Protein AF-A0A3D1YRR2-F1 (afdb_monomer)

Structure (mmCIF, N/CA/C/O backbone):
data_AF-A0A3D1YRR2-F1
#
_entry.id   AF-A0A3D1YRR2-F1
#
loop_
_atom_site.group_PDB
_atom_site.id
_atom_site.type_symbol
_atom_site.label_atom_id
_atom_site.label_alt_id
_atom_site.label_comp_id
_atom_site.label_asym_id
_atom_site.label_entity_id
_atom_site.label_seq_id
_atom_site.pdbx_PDB_ins_code
_atom_site.Cartn_x
_atom_site.Cartn_y
_atom_site.Cartn_z
_atom_site.occupancy
_atom_site.B_iso_or_equiv
_atom_site.auth_seq_id
_atom_site.auth_comp_id
_atom_site.auth_asym_id
_atom_site.auth_atom_id
_atom_site.pdbx_PDB_model_num
ATOM 1 N N . ILE A 1 1 ? -7.996 1.247 -4.995 1.00 93.06 1 ILE A N 1
ATOM 2 C CA . ILE A 1 1 ? -7.610 2.529 -4.308 1.00 93.06 1 ILE A CA 1
ATOM 3 C C . ILE A 1 1 ? -8.706 3.572 -4.536 1.00 93.06 1 ILE A C 1
ATOM 5 O O . ILE A 1 1 ? -9.376 3.480 -5.554 1.00 93.06 1 ILE A O 1
ATOM 9 N N . SER A 1 2 ? -8.944 4.530 -3.625 1.00 94.19 2 SER A N 1
ATOM 10 C CA . SER A 1 2 ? -9.962 5.576 -3.851 1.00 94.19 2 SER A CA 1
ATOM 11 C C . SER A 1 2 ? -9.684 6.357 -5.139 1.00 94.19 2 SER A C 1
ATOM 13 O O . SER A 1 2 ? -8.545 6.714 -5.414 1.00 94.19 2 SER A O 1
ATOM 15 N N . SER A 1 3 ? -10.721 6.653 -5.922 1.00 91.94 3 SER A N 1
ATOM 16 C CA . SER A 1 3 ? -10.588 7.454 -7.143 1.00 91.94 3 SER A CA 1
ATOM 17 C C . SER A 1 3 ? -10.484 8.959 -6.880 1.00 91.94 3 SER A C 1
ATOM 19 O O . SER A 1 3 ? -10.242 9.718 -7.823 1.00 91.94 3 SER A O 1
ATOM 21 N N . GLU A 1 4 ? -10.690 9.405 -5.640 1.00 92.56 4 GLU A N 1
ATOM 22 C CA . GLU A 1 4 ? -10.597 10.818 -5.267 1.00 92.56 4 GLU A CA 1
ATOM 23 C C . GLU A 1 4 ? -9.155 11.350 -5.404 1.00 92.56 4 GLU A C 1
ATOM 25 O O . GLU A 1 4 ? -8.199 10.604 -5.193 1.00 92.56 4 GLU A O 1
ATOM 30 N N . PRO A 1 5 ? -8.952 12.634 -5.750 1.00 93.56 5 PRO A N 1
ATOM 31 C CA . PRO A 1 5 ? -7.624 13.246 -5.743 1.00 93.56 5 PRO A CA 1
ATOM 32 C C . PRO A 1 5 ? -6.957 13.166 -4.364 1.00 93.56 5 PRO A C 1
ATOM 34 O O . PRO A 1 5 ? -7.631 13.271 -3.338 1.00 93.56 5 PRO A O 1
ATOM 37 N N . TYR A 1 6 ? -5.629 13.069 -4.338 1.00 95.38 6 TYR A N 1
ATOM 38 C CA . TYR A 1 6 ? -4.815 12.893 -3.129 1.00 95.38 6 TYR A CA 1
ATOM 39 C C . TYR A 1 6 ? -5.097 11.577 -2.392 1.00 95.38 6 TYR A C 1
ATOM 41 O O . TYR A 1 6 ? -4.829 11.459 -1.196 1.00 95.38 6 TYR A O 1
ATOM 49 N N . SER A 1 7 ? -5.615 10.571 -3.106 1.00 95.88 7 SER A N 1
ATOM 50 C CA . SER A 1 7 ? -5.907 9.241 -2.556 1.00 95.88 7 SER A CA 1
ATOM 51 C C . SER A 1 7 ? -4.655 8.468 -2.166 1.00 95.88 7 SER A C 1
ATOM 53 O O . SER A 1 7 ? -4.732 7.548 -1.354 1.00 95.88 7 SER A O 1
ATOM 55 N N . TRP A 1 8 ? -3.499 8.821 -2.719 1.00 97.12 8 TRP A N 1
ATOM 56 C CA . TRP A 1 8 ? -2.230 8.253 -2.306 1.00 97.12 8 TRP A CA 1
ATOM 57 C C . TRP A 1 8 ? -1.074 9.227 -2.500 1.00 97.12 8 TRP A C 1
ATOM 59 O O . TRP A 1 8 ? -1.120 10.139 -3.333 1.00 97.12 8 TRP A O 1
ATOM 69 N N . GLY A 1 9 ? -0.014 9.033 -1.720 1.00 97.56 9 GLY A N 1
ATOM 70 C CA . GLY A 1 9 ? 1.182 9.856 -1.810 1.00 97.56 9 GLY A CA 1
ATOM 71 C C . GLY A 1 9 ? 2.166 9.655 -0.669 1.00 97.56 9 GLY A C 1
ATOM 72 O O . GLY A 1 9 ? 2.043 8.730 0.132 1.00 97.56 9 GLY A O 1
ATOM 73 N N . VAL A 1 10 ? 3.149 10.549 -0.610 1.00 98.44 10 VAL A N 1
ATOM 74 C CA . VAL A 1 10 ? 4.273 10.513 0.324 1.00 98.44 10 VAL A CA 1
ATOM 75 C C . VAL A 1 10 ? 4.367 11.828 1.089 1.00 98.44 10 VAL A C 1
ATOM 77 O O . VAL A 1 10 ? 4.224 12.907 0.506 1.00 98.44 10 VAL A O 1
ATOM 80 N N . GLY A 1 11 ? 4.663 11.752 2.383 1.00 98.44 11 GLY A N 1
ATOM 81 C CA . GLY A 1 11 ? 4.886 12.932 3.213 1.00 98.44 11 GLY A CA 1
ATOM 82 C C . GLY A 1 11 ? 5.613 12.634 4.526 1.00 98.44 11 GLY A C 1
ATOM 83 O O . GLY A 1 11 ? 5.874 11.472 4.849 1.00 98.44 11 GLY A O 1
ATOM 84 N N . PRO A 1 12 ? 5.939 13.679 5.310 1.00 98.19 12 PRO A N 1
ATOM 85 C CA . PRO A 1 12 ? 6.721 13.552 6.543 1.00 98.19 12 PRO A CA 1
ATOM 86 C C . PRO A 1 12 ? 5.953 12.888 7.689 1.00 98.19 12 PRO A C 1
ATOM 88 O O . PRO A 1 12 ? 6.555 12.430 8.657 1.00 98.19 12 PRO A O 1
ATOM 91 N N . THR A 1 13 ? 4.623 12.877 7.615 1.00 98.31 13 THR A N 1
ATOM 92 C CA . THR A 1 13 ? 3.733 12.393 8.673 1.00 98.31 13 THR A CA 1
ATOM 93 C C . THR A 1 13 ? 2.620 11.531 8.090 1.00 98.31 13 THR A C 1
ATOM 95 O O . THR A 1 13 ? 2.287 11.638 6.909 1.00 98.31 13 THR A O 1
ATOM 98 N N . ILE A 1 14 ? 2.001 10.721 8.949 1.00 98.25 14 ILE A N 1
ATOM 99 C CA . ILE A 1 14 ? 0.785 9.953 8.651 1.00 98.25 14 ILE A CA 1
ATOM 100 C C . ILE A 1 14 ? -0.266 10.874 8.011 1.00 98.25 14 ILE A C 1
ATOM 102 O O . ILE A 1 14 ? -0.528 11.973 8.504 1.00 98.25 14 ILE A O 1
ATOM 106 N N . GLY A 1 15 ? -0.832 10.429 6.891 1.00 97.25 15 GLY A N 1
ATOM 107 C CA . GLY A 1 15 ? -1.832 11.138 6.092 1.00 97.25 15 GLY A CA 1
ATOM 108 C C . GLY A 1 15 ? -1.307 12.283 5.219 1.00 97.25 15 GLY A C 1
ATOM 109 O O . GLY A 1 15 ? -2.094 12.860 4.474 1.00 97.25 15 GLY A O 1
ATOM 110 N N . SER A 1 16 ? -0.018 12.638 5.281 1.00 97.94 16 SER A N 1
ATOM 111 C CA . SER A 1 16 ? 0.534 13.723 4.457 1.00 97.94 16 SER A CA 1
ATOM 112 C C . SER A 1 16 ? 0.991 13.228 3.086 1.00 97.94 16 SER A C 1
ATOM 114 O O . SER A 1 16 ? 1.707 12.238 2.974 1.00 97.94 16 SER A O 1
ATOM 116 N N . THR A 1 17 ? 0.628 13.952 2.033 1.00 97.81 17 THR A N 1
ATOM 117 C CA . THR A 1 17 ? 1.014 13.649 0.645 1.00 97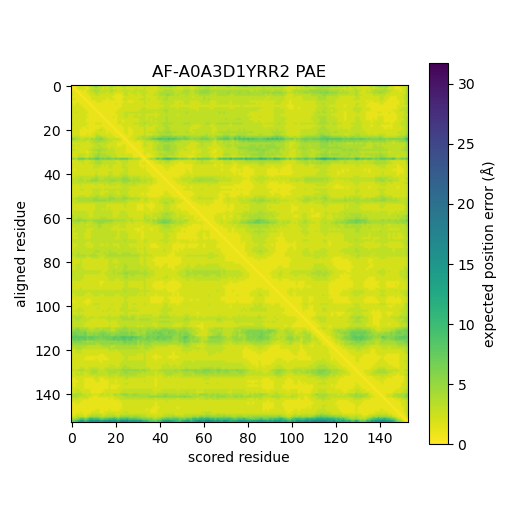.81 17 THR A CA 1
ATOM 118 C C . THR A 1 17 ? 1.765 14.821 -0.005 1.00 97.81 17 THR A C 1
ATOM 120 O O . THR A 1 17 ? 1.678 15.055 -1.213 1.00 97.81 17 THR A O 1
ATOM 123 N N . GLU A 1 18 ? 2.437 15.639 0.813 1.00 97.44 18 GLU A N 1
ATOM 124 C CA . GLU A 1 18 ? 3.043 16.908 0.383 1.00 97.44 18 GLU A CA 1
ATOM 125 C C . GLU A 1 18 ? 4.330 16.749 -0.442 1.00 97.44 18 GLU A C 1
ATOM 127 O O . GLU A 1 18 ? 4.676 17.659 -1.193 1.00 97.44 18 GLU A O 1
ATOM 132 N N . TRP A 1 19 ? 5.049 15.628 -0.313 1.00 97.31 19 TRP A N 1
ATOM 133 C CA . TRP A 1 19 ? 6.283 15.388 -1.073 1.00 97.31 19 TRP A CA 1
ATOM 134 C C . TRP A 1 19 ? 5.994 14.835 -2.463 1.00 97.31 19 TRP A C 1
ATOM 136 O O . TRP A 1 19 ? 6.698 15.160 -3.415 1.00 97.31 19 TRP A O 1
ATOM 146 N N . TYR A 1 20 ? 4.968 13.993 -2.569 1.00 97.44 20 TYR A N 1
ATOM 147 C CA . TYR A 1 20 ? 4.539 13.357 -3.809 1.00 97.44 20 TYR A CA 1
ATOM 148 C C . TYR A 1 20 ? 3.096 12.865 -3.664 1.00 97.44 20 TYR A C 1
ATOM 150 O O . TYR A 1 20 ? 2.700 12.476 -2.567 1.00 97.44 20 TYR A O 1
ATOM 158 N N . ASN A 1 21 ? 2.303 12.872 -4.735 1.00 97.00 21 ASN A N 1
ATOM 159 C CA . ASN A 1 21 ? 0.928 12.366 -4.713 1.00 97.00 21 ASN A CA 1
ATOM 160 C C . ASN A 1 21 ? 0.395 12.054 -6.112 1.00 97.00 21 ASN A C 1
ATOM 162 O O . ASN A 1 21 ? 0.976 12.444 -7.125 1.00 97.00 21 ASN A O 1
ATOM 166 N N . ASP A 1 22 ? -0.744 11.377 -6.145 1.00 95.19 22 ASP A N 1
ATOM 167 C CA . ASP A 1 22 ? -1.465 10.958 -7.346 1.00 95.19 22 ASP A CA 1
ATOM 168 C C . ASP A 1 22 ? -1.864 12.102 -8.308 1.00 95.19 22 ASP A C 1
ATOM 170 O O . ASP A 1 22 ? -2.057 11.860 -9.499 1.00 95.19 22 ASP A O 1
ATOM 174 N N . THR A 1 23 ? -1.945 13.355 -7.851 1.00 95.69 23 THR A N 1
ATOM 175 C CA . THR A 1 23 ? -2.277 14.512 -8.710 1.00 95.69 23 THR A CA 1
ATOM 176 C C . THR A 1 23 ? -1.069 15.134 -9.416 1.00 95.69 23 THR A C 1
ATOM 178 O O . THR A 1 23 ? -1.245 15.980 -10.295 1.00 95.69 23 THR A O 1
ATOM 181 N N . LEU A 1 24 ? 0.152 14.734 -9.050 1.00 94.69 24 LEU A N 1
ATOM 182 C CA . LEU A 1 24 ? 1.391 15.207 -9.671 1.00 94.69 24 LEU A CA 1
ATOM 183 C C . LEU A 1 24 ? 1.792 14.330 -10.860 1.00 94.69 24 LEU A C 1
ATOM 185 O O . LEU A 1 24 ? 1.404 13.169 -10.933 1.00 94.69 24 LEU A O 1
ATOM 189 N N . ASP A 1 25 ? 2.580 14.901 -11.776 1.00 90.69 25 ASP A N 1
ATOM 190 C CA . ASP A 1 25 ? 3.316 14.191 -12.836 1.00 90.69 25 ASP A CA 1
ATOM 191 C C . ASP A 1 25 ? 2.508 13.147 -13.627 1.00 90.69 25 ASP A C 1
ATOM 193 O O . ASP A 1 25 ? 3.039 12.130 -14.062 1.00 90.69 25 ASP A O 1
ATOM 197 N N . ASP A 1 26 ? 1.212 13.405 -13.823 1.00 91.25 26 ASP A N 1
ATOM 198 C CA . ASP A 1 26 ? 0.290 12.511 -14.533 1.00 91.25 26 ASP A CA 1
ATOM 199 C C . ASP A 1 26 ? 0.141 11.108 -13.905 1.00 91.25 26 ASP A C 1
ATOM 201 O O . ASP A 1 26 ? -0.303 10.156 -14.551 1.00 91.25 26 ASP A O 1
ATOM 205 N N . ASN A 1 27 ? 0.471 10.972 -12.618 1.00 93.56 27 ASN A N 1
ATOM 206 C CA . ASN A 1 27 ? 0.503 9.697 -11.902 1.00 93.56 27 ASN A CA 1
ATOM 207 C C . ASN A 1 27 ? -0.797 8.902 -12.013 1.00 93.56 27 ASN A C 1
ATOM 209 O O . ASN A 1 27 ? -0.758 7.683 -12.152 1.00 93.56 27 ASN A O 1
ATOM 213 N N . ARG A 1 28 ? -1.949 9.577 -11.981 1.00 93.31 28 ARG A N 1
ATOM 214 C CA . ARG A 1 28 ? -3.260 8.930 -12.139 1.00 93.31 28 ARG A CA 1
ATOM 215 C C . ARG A 1 28 ? -3.454 8.241 -13.489 1.00 93.31 28 ARG A C 1
ATOM 217 O O . ARG A 1 28 ? -4.169 7.249 -13.542 1.00 93.31 28 ARG A O 1
ATOM 224 N N . ASN A 1 29 ? -2.826 8.736 -14.553 1.00 92.75 29 ASN A N 1
ATOM 225 C CA . ASN A 1 29 ? -2.883 8.101 -15.869 1.00 92.75 29 ASN A CA 1
ATOM 226 C C . ASN A 1 29 ? -1.782 7.050 -16.027 1.00 92.75 29 ASN A C 1
ATOM 228 O O . ASN A 1 29 ? -2.039 5.966 -16.542 1.00 92.75 29 ASN A O 1
ATOM 232 N N . VAL A 1 30 ? -0.568 7.340 -15.551 1.00 93.00 30 VAL A N 1
ATOM 233 C CA . VAL A 1 30 ? 0.574 6.414 -15.640 1.00 93.00 30 VAL A CA 1
ATOM 234 C C . VAL A 1 30 ? 0.344 5.151 -14.805 1.00 93.00 30 VAL A C 1
ATOM 236 O O . VAL A 1 30 ? 0.713 4.061 -15.229 1.00 93.00 30 VAL A O 1
ATOM 239 N N . ARG A 1 31 ? -0.294 5.286 -13.639 1.00 93.81 31 ARG A N 1
ATOM 240 C CA . ARG A 1 31 ? -0.569 4.198 -12.688 1.00 93.81 31 ARG A CA 1
ATOM 241 C C . ARG A 1 31 ? -2.046 3.786 -12.690 1.00 93.81 31 ARG A C 1
ATOM 243 O O . ARG A 1 31 ? -2.595 3.469 -11.642 1.00 93.81 31 ARG A O 1
ATOM 250 N N . ALA A 1 32 ? -2.719 3.842 -13.839 1.00 92.81 32 ALA A N 1
ATOM 251 C CA . ALA A 1 32 ? -4.168 3.631 -13.910 1.00 92.81 32 ALA A CA 1
ATOM 252 C C . ALA A 1 32 ? -4.617 2.231 -13.433 1.00 92.81 32 ALA A C 1
ATOM 254 O O . ALA A 1 32 ? -5.598 2.143 -12.703 1.00 92.81 32 ALA A O 1
ATOM 255 N N . CYS A 1 33 ? -3.859 1.180 -13.770 1.00 93.19 33 CYS A N 1
ATOM 256 C CA . CYS A 1 33 ? -4.075 -0.222 -13.356 1.00 93.19 33 CYS A CA 1
ATOM 257 C C . CYS A 1 33 ? -3.995 -0.472 -11.843 1.00 93.19 33 CYS A C 1
ATOM 259 O O . CYS A 1 33 ? -4.198 -1.573 -11.369 1.00 93.19 33 CYS A O 1
ATOM 261 N N . TYR A 1 34 ? -3.572 0.525 -11.075 1.00 85.25 34 TYR A N 1
ATOM 262 C CA . TYR A 1 34 ? -3.415 0.397 -9.636 1.00 85.25 34 TYR A CA 1
ATOM 263 C C . TYR A 1 34 ? -4.688 0.847 -8.883 1.00 85.25 34 TYR A C 1
ATOM 265 O O . TYR A 1 34 ? -4.824 0.664 -7.670 1.00 85.25 34 TYR A O 1
ATOM 273 N N . PHE A 1 35 ? -5.642 1.481 -9.582 1.00 91.62 35 PHE A N 1
ATOM 274 C CA . PHE A 1 35 ? -6.880 1.978 -8.973 1.00 91.62 35 PHE A CA 1
ATOM 275 C C . PHE A 1 35 ? -7.949 0.897 -8.801 1.00 91.62 35 PHE A C 1
ATOM 277 O O . PHE A 1 35 ? -8.692 0.975 -7.818 1.00 91.62 35 PHE A O 1
ATOM 284 N N . ASP A 1 36 ? -7.993 -0.088 -9.695 1.00 94.12 36 ASP A N 1
ATOM 285 C CA . ASP A 1 36 ? -8.865 -1.268 -9.653 1.00 94.12 36 ASP A CA 1
ATOM 286 C C . ASP A 1 36 ? -8.284 -2.441 -8.850 1.00 94.12 36 ASP A C 1
ATOM 288 O O . ASP A 1 36 ? -8.988 -3.420 -8.625 1.00 94.12 36 ASP A O 1
ATOM 292 N N . ASP A 1 37 ? -7.061 -2.309 -8.328 1.00 96.06 37 ASP A N 1
ATOM 293 C CA . ASP A 1 37 ? -6.524 -3.239 -7.334 1.00 96.06 37 ASP A CA 1
ATOM 294 C C . ASP A 1 37 ? -7.394 -3.263 -6.065 1.00 96.06 37 ASP A C 1
ATOM 296 O O . ASP A 1 37 ? -7.643 -2.232 -5.410 1.00 96.06 37 ASP A O 1
ATOM 300 N N . GLU A 1 38 ? -7.790 -4.473 -5.677 1.00 96.69 38 GLU A N 1
ATOM 301 C CA . GLU A 1 38 ? -8.604 -4.764 -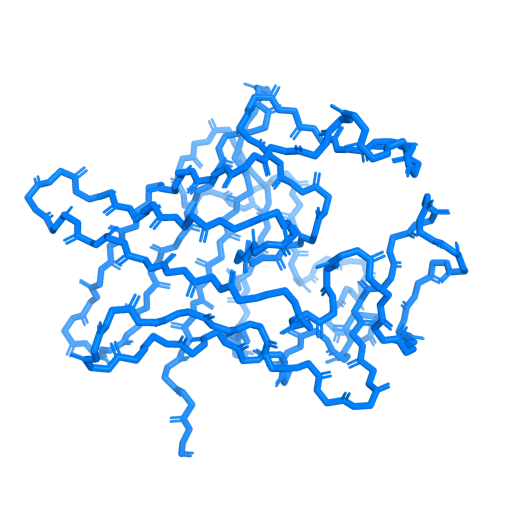4.504 1.00 96.69 38 GLU A CA 1
ATOM 302 C C . GLU A 1 38 ? -7.784 -5.436 -3.392 1.00 96.69 38 GLU A C 1
ATOM 304 O O . GLU A 1 38 ? -6.954 -6.322 -3.610 1.00 96.69 38 GLU A O 1
ATOM 309 N N . TYR A 1 39 ? -8.070 -5.029 -2.155 1.00 97.44 39 TYR A N 1
ATOM 310 C CA . TYR A 1 39 ? -7.476 -5.574 -0.935 1.00 97.44 39 TYR A CA 1
ATOM 311 C C . TYR A 1 39 ? -8.597 -6.217 -0.122 1.00 97.44 39 TYR A C 1
ATOM 313 O O . TYR A 1 39 ? -9.374 -5.527 0.545 1.00 97.44 39 TYR A O 1
ATOM 321 N N . VAL A 1 40 ? -8.736 -7.535 -0.239 1.00 97.50 40 VAL A N 1
ATOM 322 C CA . VAL A 1 40 ? -9.900 -8.262 0.269 1.00 97.50 40 VAL A CA 1
ATOM 323 C C . VAL A 1 40 ? -9.630 -8.754 1.685 1.00 97.50 40 VAL A C 1
ATOM 325 O O . VAL A 1 40 ? -8.779 -9.612 1.907 1.00 97.50 40 VAL A O 1
ATOM 328 N N . PHE A 1 41 ? -10.399 -8.225 2.636 1.00 97.44 41 PHE A N 1
ATOM 329 C CA . PHE A 1 41 ? -10.388 -8.621 4.045 1.00 97.44 41 PHE A CA 1
ATOM 330 C C . PHE A 1 41 ? -11.542 -9.597 4.312 1.00 97.44 41 PHE A C 1
ATOM 332 O O . PHE A 1 41 ? -12.703 -9.194 4.425 1.00 97.44 41 PHE A O 1
ATOM 339 N N . GLY A 1 42 ? -11.238 -10.893 4.372 1.00 97.31 42 GLY A N 1
ATOM 340 C CA . GLY A 1 42 ? -12.216 -11.958 4.580 1.00 97.31 42 GLY A CA 1
ATOM 341 C C . GLY A 1 42 ? -12.793 -11.974 5.997 1.00 97.31 42 GLY A C 1
ATOM 342 O O . GLY A 1 42 ? -12.102 -11.733 6.983 1.00 97.31 42 GLY A O 1
ATOM 343 N N . ALA A 1 43 ? -14.075 -12.325 6.128 1.00 96.31 43 ALA A N 1
ATOM 344 C CA . ALA A 1 43 ? -14.731 -12.459 7.436 1.00 96.31 43 ALA A CA 1
ATOM 345 C C . ALA A 1 43 ? -14.133 -13.575 8.322 1.00 96.31 43 ALA A C 1
ATOM 347 O O . ALA A 1 43 ? -14.394 -13.618 9.522 1.00 96.31 43 ALA A O 1
ATOM 348 N N . ASP A 1 44 ? -13.355 -14.482 7.732 1.00 97.00 44 ASP A N 1
ATOM 349 C CA . ASP A 1 44 ? -12.608 -15.549 8.399 1.00 97.00 44 ASP A CA 1
ATOM 350 C C . ASP A 1 44 ? -11.175 -15.143 8.797 1.00 97.00 44 ASP A C 1
ATOM 352 O O . ASP A 1 44 ? -10.435 -15.972 9.324 1.00 97.00 44 ASP A O 1
ATOM 356 N N . GLY A 1 45 ? -10.783 -13.886 8.561 1.00 98.19 45 GLY A N 1
ATOM 357 C CA . GLY A 1 45 ? -9.435 -13.372 8.815 1.00 98.19 45 GLY A CA 1
ATOM 358 C C . GLY A 1 45 ? -8.454 -13.576 7.657 1.00 98.19 45 GLY A C 1
ATOM 359 O O . GLY A 1 45 ? -7.283 -13.217 7.786 1.00 98.19 45 GLY A O 1
ATOM 360 N N . SER A 1 46 ? -8.896 -14.136 6.526 1.00 98.56 46 SER A N 1
ATOM 361 C CA . SER A 1 46 ? -8.076 -14.227 5.313 1.00 98.56 46 SER A CA 1
ATOM 362 C C . SER A 1 46 ? -7.837 -12.856 4.675 1.00 98.56 46 SER A C 1
ATOM 364 O O . SER A 1 46 ? -8.657 -11.944 4.787 1.00 98.56 46 SER A O 1
ATOM 366 N N . PHE A 1 47 ? -6.703 -12.711 3.994 1.00 98.69 47 PHE A N 1
ATOM 367 C CA . PHE A 1 47 ? -6.354 -11.532 3.210 1.00 98.69 47 PHE A CA 1
ATOM 368 C C . PHE A 1 47 ? -5.930 -11.937 1.797 1.00 98.69 47 PHE A C 1
ATOM 370 O O . PHE A 1 47 ? -5.268 -12.962 1.619 1.00 98.69 47 PHE A O 1
ATOM 377 N N . MET A 1 48 ? -6.284 -11.125 0.799 1.00 98.00 48 MET A N 1
ATOM 378 C CA . MET A 1 48 ? -5.855 -11.322 -0.584 1.00 98.00 48 MET A CA 1
ATOM 379 C C . MET A 1 48 ? -5.685 -9.989 -1.316 1.00 98.00 48 MET A C 1
ATOM 381 O O . MET A 1 48 ? -6.552 -9.118 -1.246 1.00 98.00 48 MET A O 1
ATOM 385 N N . ASN A 1 49 ? -4.591 -9.873 -2.066 1.00 97.94 49 ASN A N 1
ATOM 386 C CA . ASN A 1 49 ? -4.455 -8.901 -3.144 1.00 97.94 49 ASN A CA 1
ATOM 387 C C . ASN A 1 49 ? -5.166 -9.457 -4.386 1.00 97.94 49 ASN A C 1
ATOM 389 O O . ASN A 1 49 ? -4.773 -10.507 -4.892 1.00 97.94 49 ASN A O 1
ATOM 393 N N . VAL A 1 50 ? -6.208 -8.783 -4.866 1.00 97.25 50 VAL A N 1
ATOM 394 C CA . VAL A 1 50 ? -6.926 -9.138 -6.098 1.00 97.25 50 VAL A CA 1
ATOM 395 C C . VAL A 1 50 ? -6.630 -8.051 -7.128 1.00 97.25 50 VAL A C 1
ATOM 397 O O . VAL A 1 50 ? -7.129 -6.939 -7.021 1.00 97.25 50 VAL A O 1
ATOM 400 N N . LEU A 1 51 ? -5.765 -8.379 -8.090 1.00 96.00 51 LEU A N 1
ATOM 401 C CA . LEU A 1 51 ? -5.068 -7.401 -8.940 1.00 96.00 51 LEU A CA 1
ATOM 402 C C . LEU A 1 51 ? -5.487 -7.445 -10.421 1.00 96.00 51 LEU A C 1
ATOM 404 O O . LEU A 1 51 ? -4.878 -6.808 -11.268 1.00 96.00 51 LEU A O 1
ATOM 408 N N . GLY A 1 52 ? -6.480 -8.270 -10.766 1.00 94.19 52 GLY A N 1
ATOM 409 C CA . GLY A 1 52 ? -6.925 -8.426 -12.153 1.00 94.19 52 GLY A CA 1
ATOM 410 C C . GLY A 1 52 ? -5.821 -8.883 -13.122 1.00 94.19 52 GLY A C 1
ATOM 411 O O . GLY A 1 52 ? -4.972 -9.710 -12.778 1.00 94.19 52 GLY A O 1
ATOM 412 N N . ASP A 1 53 ? -5.878 -8.372 -14.357 1.00 95.62 53 ASP A N 1
ATOM 413 C CA . ASP A 1 53 ? -4.922 -8.691 -15.429 1.00 95.62 53 ASP A CA 1
ATOM 414 C C . ASP A 1 53 ? -3.636 -7.845 -15.353 1.00 95.62 53 ASP A C 1
ATOM 416 O O . ASP A 1 53 ? -2.581 -8.284 -15.828 1.00 95.62 53 ASP A O 1
ATOM 420 N N . GLU A 1 54 ? -3.712 -6.643 -14.773 1.00 96.88 54 GLU A N 1
ATOM 421 C CA . GLU A 1 54 ? -2.609 -5.687 -14.672 1.00 96.88 54 GLU A CA 1
ATOM 422 C C . GLU A 1 54 ? -2.608 -4.974 -13.318 1.00 96.88 54 GLU A C 1
ATOM 424 O O . GLU A 1 54 ? -3.647 -4.536 -12.853 1.00 96.88 54 GLU A O 1
ATOM 429 N N . THR A 1 55 ? -1.419 -4.765 -12.756 1.00 97.12 55 THR A N 1
ATOM 430 C CA . THR A 1 55 ? -1.159 -3.911 -11.585 1.00 97.12 55 THR A CA 1
ATOM 431 C C . THR A 1 55 ? 0.094 -3.067 -11.840 1.00 97.12 55 THR A C 1
ATOM 433 O O . THR A 1 55 ? 0.752 -3.204 -12.879 1.00 97.12 55 THR A O 1
ATOM 436 N N . TRP A 1 56 ? 0.465 -2.194 -10.901 1.00 96.81 56 TRP A N 1
ATOM 437 C CA . TRP A 1 56 ? 1.726 -1.459 -10.970 1.00 96.81 56 TRP A CA 1
ATOM 438 C C . TRP A 1 56 ? 2.925 -2.370 -10.677 1.00 96.81 56 TRP A C 1
ATOM 440 O O . TRP A 1 56 ? 3.131 -2.812 -9.546 1.00 96.81 56 TRP A O 1
ATOM 450 N N . ILE A 1 57 ? 3.755 -2.594 -11.693 1.00 97.38 57 ILE A N 1
ATOM 451 C CA . ILE A 1 57 ? 5.016 -3.326 -11.594 1.00 97.38 57 ILE A CA 1
ATOM 452 C C . ILE A 1 57 ? 6.145 -2.340 -11.311 1.00 97.38 57 ILE A C 1
ATOM 454 O O . ILE A 1 57 ? 6.373 -1.392 -12.063 1.00 97.38 57 ILE A O 1
ATOM 458 N N . GLU A 1 58 ? 6.879 -2.572 -10.228 1.00 96.12 58 GLU A N 1
ATOM 459 C CA . GLU A 1 58 ? 8.073 -1.799 -9.891 1.00 96.12 58 GLU A CA 1
ATOM 460 C C . GLU A 1 58 ? 9.263 -2.235 -10.760 1.00 96.12 58 GLU A C 1
ATOM 462 O O . GLU A 1 58 ? 9.394 -3.403 -11.134 1.00 96.12 58 GLU A O 1
ATOM 467 N N . GLY A 1 59 ? 10.194 -1.323 -11.053 1.00 96.06 59 GLY A N 1
ATOM 468 C CA . GLY A 1 59 ? 11.321 -1.619 -11.953 1.00 96.06 59 GLY A CA 1
ATOM 469 C C . GLY A 1 59 ? 12.237 -2.766 -11.495 1.00 96.06 59 GLY A C 1
ATOM 470 O O . GLY A 1 59 ? 12.912 -3.391 -12.309 1.00 96.06 59 GLY A O 1
ATOM 471 N N . TRP A 1 60 ? 12.261 -3.083 -10.197 1.00 95.31 60 TRP A N 1
ATOM 472 C CA . TRP A 1 60 ? 12.993 -4.243 -9.674 1.00 95.31 60 TRP A CA 1
ATOM 473 C C . TRP A 1 60 ? 12.225 -5.567 -9.827 1.00 95.31 60 TRP A C 1
ATOM 475 O O . TRP A 1 60 ? 12.844 -6.627 -9.746 1.00 95.31 60 TRP A O 1
ATOM 485 N N . GLN A 1 61 ? 10.906 -5.525 -10.057 1.00 94.69 61 GLN A N 1
ATOM 486 C CA . GLN A 1 61 ? 10.084 -6.695 -10.394 1.00 94.69 61 GLN A CA 1
ATOM 487 C C . GLN A 1 61 ? 10.186 -7.036 -11.886 1.00 94.69 61 GLN A C 1
ATOM 489 O O . GLN A 1 61 ? 10.134 -8.209 -12.255 1.00 94.69 61 GLN A O 1
ATOM 494 N N . GLY A 1 62 ? 10.334 -6.024 -12.746 1.00 93.50 62 GLY A N 1
ATOM 495 C CA . GLY A 1 62 ? 10.333 -6.192 -14.195 1.00 93.50 62 GLY A CA 1
ATOM 496 C C . GLY A 1 62 ? 10.324 -4.864 -14.949 1.00 93.50 62 GLY A C 1
ATOM 497 O O . GLY A 1 62 ? 10.988 -3.907 -14.564 1.00 93.50 62 GLY A O 1
ATOM 498 N N . ALA A 1 63 ? 9.590 -4.811 -16.062 1.00 94.94 63 ALA A N 1
ATOM 499 C CA . ALA A 1 63 ? 9.369 -3.553 -16.767 1.00 94.94 63 ALA A CA 1
ATOM 500 C C . ALA A 1 63 ? 8.449 -2.661 -15.925 1.00 94.94 63 ALA A C 1
ATOM 502 O O . ALA A 1 63 ? 7.321 -3.052 -15.642 1.00 94.94 63 ALA A O 1
ATOM 503 N N . GLU A 1 64 ? 8.944 -1.488 -15.526 1.00 96.00 64 GLU A N 1
ATOM 504 C CA . GLU A 1 64 ? 8.177 -0.550 -14.708 1.00 96.00 64 GLU A CA 1
ATOM 505 C C . GLU A 1 64 ? 6.945 -0.042 -15.466 1.00 96.00 64 GLU A C 1
ATOM 507 O O . GLU A 1 64 ? 7.058 0.427 -16.604 1.00 96.00 64 GLU A O 1
ATOM 512 N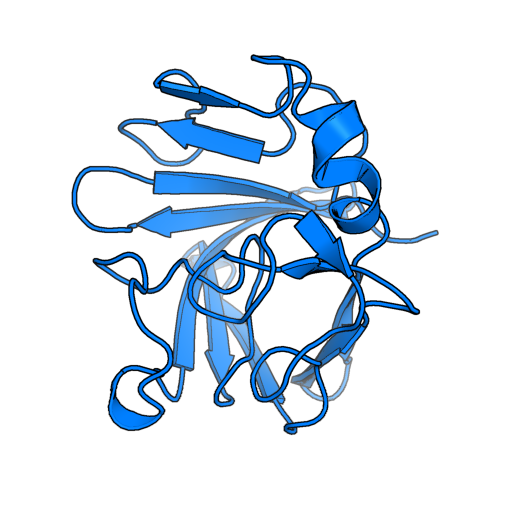 N . GLY A 1 65 ? 5.778 -0.127 -14.832 1.00 96.75 65 GLY A N 1
ATOM 513 C CA . GLY A 1 65 ? 4.511 0.267 -15.437 1.00 96.75 65 GLY A CA 1
ATOM 514 C C . GLY A 1 65 ? 3.372 -0.690 -15.116 1.00 96.75 65 GLY A C 1
ATOM 515 O O . GLY A 1 65 ? 3.530 -1.641 -14.356 1.00 96.75 65 GLY A O 1
ATOM 516 N N . CYS A 1 66 ? 2.216 -0.441 -15.729 1.00 97.44 66 CYS A N 1
ATOM 517 C CA . CYS A 1 66 ? 1.114 -1.394 -15.704 1.00 97.44 66 CYS A CA 1
ATOM 518 C C . CYS A 1 66 ? 1.498 -2.685 -16.433 1.00 97.44 66 CYS A C 1
ATOM 520 O O . CYS A 1 66 ? 2.009 -2.642 -17.556 1.00 97.44 66 CYS A O 1
ATOM 522 N N . GLY A 1 67 ? 1.274 -3.823 -15.782 1.00 97.25 67 GLY A N 1
ATOM 523 C CA . GLY A 1 67 ? 1.551 -5.134 -16.351 1.00 97.25 67 GLY A CA 1
ATOM 524 C C . GLY A 1 67 ? 1.100 -6.276 -15.449 1.00 97.25 67 GLY A C 1
ATOM 525 O O . GLY A 1 67 ? 0.616 -6.059 -14.341 1.00 97.25 67 GLY A O 1
ATOM 526 N N . THR A 1 68 ? 1.261 -7.507 -15.935 1.00 97.50 68 THR A N 1
ATOM 527 C CA . THR A 1 68 ? 0.798 -8.717 -15.241 1.00 97.50 68 THR A CA 1
ATOM 528 C C . THR A 1 68 ? 1.405 -8.843 -13.839 1.00 97.50 68 THR A C 1
ATOM 530 O O . THR A 1 68 ? 2.632 -8.765 -13.732 1.00 97.50 68 THR A O 1
ATOM 533 N N . PRO A 1 69 ? 0.594 -9.097 -12.791 1.00 97.12 69 PRO A N 1
ATOM 534 C CA . PRO A 1 69 ? 1.079 -9.303 -11.428 1.00 97.12 69 PRO A CA 1
ATOM 535 C C . PRO A 1 69 ? 2.188 -10.362 -11.318 1.00 97.12 69 PRO A C 1
ATOM 537 O O . PRO A 1 69 ? 2.183 -11.369 -12.029 1.00 97.12 69 PRO A O 1
ATOM 540 N N . ILE A 1 70 ? 3.147 -10.138 -10.412 1.00 96.62 70 ILE A N 1
ATOM 541 C CA . ILE A 1 70 ? 4.350 -10.975 -10.263 1.00 96.62 70 ILE A CA 1
ATOM 542 C C . ILE A 1 70 ? 4.484 -11.490 -8.825 1.00 96.62 70 ILE A C 1
ATOM 544 O O . ILE A 1 70 ? 4.599 -10.702 -7.883 1.00 96.62 70 ILE A O 1
ATOM 548 N N . ALA A 1 71 ? 4.558 -12.818 -8.667 1.00 95.81 71 ALA A N 1
ATOM 549 C CA . ALA A 1 71 ? 4.838 -13.476 -7.392 1.00 95.81 71 ALA A CA 1
ATOM 550 C C . ALA A 1 71 ? 6.112 -12.920 -6.710 1.00 95.81 71 ALA A C 1
ATOM 552 O O . ALA A 1 71 ? 7.122 -12.689 -7.380 1.00 95.81 71 ALA A O 1
ATOM 553 N N . PRO A 1 72 ? 6.122 -12.747 -5.375 1.00 95.56 72 PRO A N 1
ATOM 554 C CA . PRO A 1 72 ? 5.068 -13.130 -4.429 1.00 95.56 72 PRO A CA 1
ATOM 555 C C . PRO A 1 72 ? 3.940 -12.094 -4.263 1.00 95.56 72 PRO A C 1
ATOM 557 O O . PRO A 1 72 ? 3.041 -12.312 -3.462 1.00 95.56 72 PRO A O 1
ATOM 560 N N . PHE A 1 73 ? 3.982 -10.972 -4.983 1.00 96.75 73 PHE A N 1
ATOM 561 C CA . PHE A 1 73 ? 3.049 -9.849 -4.823 1.00 96.75 73 PHE A CA 1
ATOM 562 C C . PHE A 1 73 ? 1.796 -9.974 -5.694 1.00 96.75 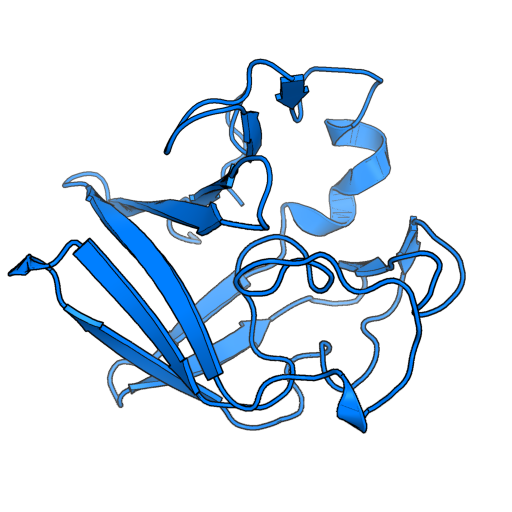73 PHE A C 1
ATOM 564 O O . PHE A 1 73 ? 1.056 -9.017 -5.854 1.00 96.75 73 PHE A O 1
ATOM 571 N N . ASP A 1 74 ? 1.559 -11.136 -6.292 1.00 96.62 74 ASP A N 1
ATOM 572 C CA . ASP A 1 74 ? 0.440 -11.396 -7.200 1.00 96.62 74 ASP A CA 1
ATOM 573 C C . ASP A 1 74 ? -0.814 -11.936 -6.490 1.00 96.62 74 ASP A C 1
ATOM 575 O O . ASP A 1 74 ? -1.754 -12.377 -7.147 1.00 96.62 74 ASP A O 1
ATOM 579 N N . GLY A 1 75 ? -0.816 -11.964 -5.153 1.00 96.56 75 GLY A N 1
ATOM 580 C CA . GLY A 1 75 ? -1.914 -12.523 -4.359 1.00 96.56 75 GLY A CA 1
ATOM 581 C C . GLY A 1 75 ? -1.996 -14.055 -4.369 1.0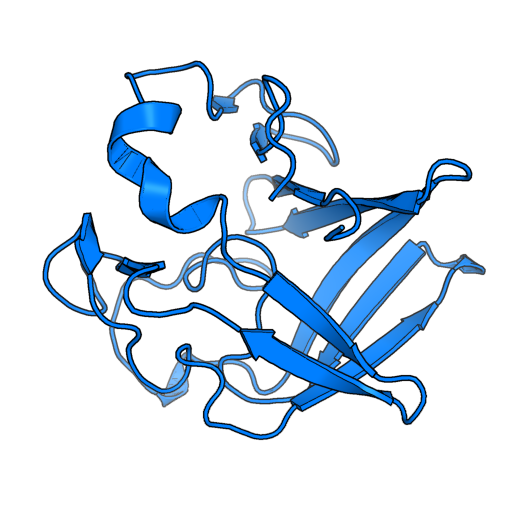0 96.56 75 GLY A C 1
ATOM 582 O O . GLY A 1 75 ? -2.927 -14.619 -3.794 1.00 96.56 75 GLY A O 1
ATOM 583 N N . SER A 1 76 ? -1.033 -14.756 -4.984 1.00 96.56 76 SER A N 1
ATOM 584 C CA . SER A 1 76 ? -1.022 -16.227 -5.047 1.00 96.56 76 SER A CA 1
ATOM 585 C C . SER A 1 76 ? -0.649 -16.903 -3.722 1.00 96.56 76 SER A C 1
ATOM 587 O O . SER A 1 76 ? -0.962 -18.080 -3.514 1.00 9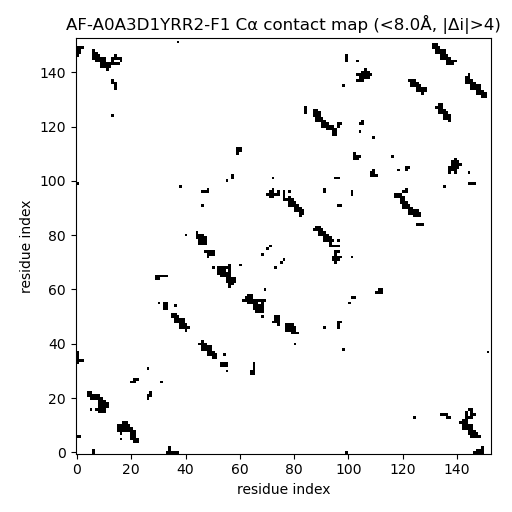6.56 76 SER A O 1
ATOM 589 N N . ILE A 1 77 ? 0.015 -16.175 -2.820 1.00 97.25 77 ILE A N 1
ATOM 590 C CA . ILE A 1 77 ? 0.415 -16.669 -1.502 1.00 97.25 77 ILE A CA 1
ATOM 591 C C . ILE A 1 77 ? -0.717 -16.402 -0.500 1.00 97.25 77 ILE A C 1
ATOM 593 O O . ILE A 1 77 ? -1.119 -15.250 -0.340 1.00 97.25 77 ILE A O 1
ATOM 597 N N . PRO A 1 78 ? -1.225 -17.432 0.210 1.00 96.88 78 PRO A N 1
ATOM 598 C CA . PRO A 1 78 ? -2.233 -17.235 1.243 1.00 96.88 78 PRO A CA 1
ATOM 599 C C . PRO A 1 78 ? -1.752 -16.266 2.322 1.00 96.88 78 PRO A C 1
ATOM 601 O O . PRO A 1 78 ? -0.661 -16.435 2.871 1.00 96.88 78 PRO A O 1
ATOM 604 N N . ALA A 1 79 ? -2.600 -15.301 2.658 1.00 98.69 79 ALA A N 1
ATOM 605 C CA . ALA A 1 79 ? -2.330 -14.314 3.684 1.00 98.69 79 ALA A CA 1
ATOM 606 C C . ALA A 1 79 ? -3.511 -14.179 4.653 1.00 98.69 79 ALA A C 1
ATOM 608 O O . ALA A 1 79 ? -4.625 -14.647 4.400 1.00 98.69 79 ALA A O 1
ATOM 609 N N . THR A 1 80 ? -3.254 -13.550 5.791 1.00 98.88 80 THR A N 1
ATOM 610 C CA . THR A 1 80 ? -4.252 -13.215 6.816 1.00 98.88 80 THR A CA 1
ATOM 611 C C . THR A 1 80 ? -4.074 -11.771 7.255 1.00 98.88 80 THR A C 1
ATOM 613 O O . THR A 1 80 ? -3.029 -11.172 6.991 1.00 98.88 80 THR A O 1
ATOM 616 N N . PHE A 1 81 ? -5.073 -11.213 7.932 1.00 98.81 81 PHE A N 1
ATOM 617 C CA . PHE A 1 81 ? -4.964 -9.892 8.538 1.00 98.81 81 PHE A CA 1
ATOM 618 C C . PHE A 1 81 ? -5.445 -9.879 9.987 1.00 98.81 81 PHE A C 1
ATOM 620 O O . PHE A 1 81 ? -6.324 -10.644 10.384 1.00 98.81 81 PHE A O 1
ATOM 627 N N . GLU A 1 82 ? -4.901 -8.942 10.752 1.00 98.56 82 GLU A N 1
ATOM 628 C CA . GLU A 1 82 ? -5.361 -8.582 12.086 1.00 98.56 82 GLU A CA 1
ATOM 629 C C . GLU A 1 82 ? -5.557 -7.065 12.142 1.00 98.56 82 GLU A C 1
ATOM 631 O O . GLU A 1 82 ? -4.630 -6.304 11.860 1.00 98.56 82 GLU A O 1
ATOM 636 N N . TYR A 1 83 ? -6.771 -6.620 12.484 1.00 98.19 83 TYR A N 1
ATOM 637 C CA . TYR A 1 83 ? -7.081 -5.203 12.674 1.00 98.19 83 TYR A CA 1
ATOM 638 C C . TYR A 1 83 ? -7.340 -4.903 14.151 1.00 98.19 83 TYR A C 1
ATOM 640 O O . TYR A 1 83 ? -8.273 -5.440 14.749 1.00 98.19 83 TYR A O 1
ATOM 648 N N . ASP A 1 84 ? -6.524 -4.021 14.722 1.00 98.12 84 ASP A N 1
ATOM 649 C CA . ASP A 1 84 ? -6.676 -3.477 16.066 1.00 98.12 84 ASP A CA 1
ATOM 650 C C . ASP A 1 84 ? -7.090 -2.006 15.967 1.00 98.12 84 ASP A C 1
ATOM 652 O O . ASP A 1 84 ? -6.268 -1.098 15.816 1.00 98.12 84 ASP A O 1
ATOM 656 N N . GLU A 1 85 ? -8.399 -1.777 16.051 1.00 96.75 85 GLU A N 1
ATOM 657 C CA . GLU A 1 85 ? -8.998 -0.445 15.982 1.00 96.75 85 GLU A CA 1
ATOM 658 C C . GLU A 1 85 ? -8.504 0.473 17.112 1.00 96.75 85 GLU A C 1
ATOM 660 O O . GLU A 1 85 ? -8.220 1.650 16.878 1.00 96.75 85 GLU A O 1
ATOM 665 N N . ALA A 1 86 ? -8.334 -0.063 18.326 1.00 97.81 86 ALA A N 1
ATOM 666 C CA . ALA A 1 86 ? -7.943 0.725 19.493 1.00 97.81 86 ALA A CA 1
ATOM 667 C C . ALA A 1 86 ? -6.529 1.301 19.348 1.00 97.81 86 ALA A C 1
ATOM 669 O O . ALA A 1 86 ? -6.261 2.405 19.824 1.00 97.81 86 ALA A O 1
ATOM 670 N N . ASN A 1 87 ? -5.646 0.572 18.664 1.00 97.69 87 ASN A N 1
ATOM 671 C CA . ASN A 1 87 ? -4.282 1.004 18.368 1.00 97.69 87 ASN A CA 1
ATOM 672 C C . ASN A 1 87 ? -4.105 1.559 16.946 1.00 97.69 87 ASN A C 1
ATOM 674 O O . ASN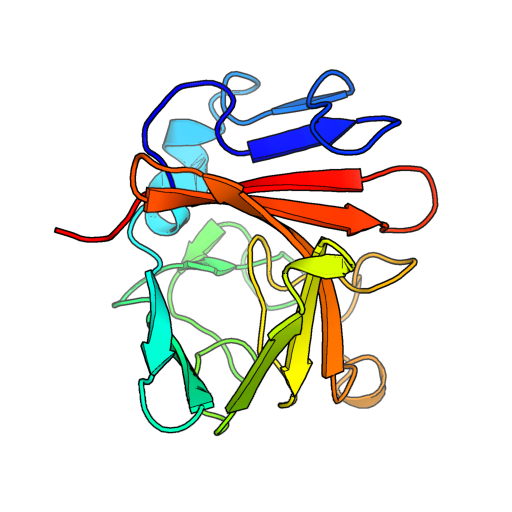 A 1 87 ? -2.992 1.936 16.584 1.00 97.69 87 ASN A O 1
ATOM 678 N N . SER A 1 88 ? -5.178 1.638 16.149 1.00 98.06 88 SER A N 1
ATOM 679 C CA . SER A 1 88 ? -5.124 2.009 14.726 1.00 98.06 88 SER A CA 1
ATOM 680 C C . SER A 1 88 ? -4.062 1.214 13.960 1.00 98.06 88 SER A C 1
ATOM 682 O O . SER A 1 88 ? -3.259 1.787 13.226 1.00 98.06 88 SER A O 1
ATOM 684 N N . SER A 1 89 ? -4.033 -0.103 14.160 1.00 98.38 89 SER A N 1
ATOM 685 C CA . SER A 1 89 ? -3.025 -0.997 13.590 1.00 98.38 89 SER A CA 1
ATOM 686 C C . SER A 1 89 ? -3.679 -2.035 12.692 1.00 98.38 89 SER A C 1
ATOM 688 O O . SER A 1 89 ? -4.657 -2.669 13.081 1.00 98.38 89 SER A O 1
ATOM 690 N N . LEU A 1 90 ? -3.121 -2.233 11.503 1.00 98.69 90 LEU A N 1
ATOM 691 C CA . LEU A 1 90 ? -3.488 -3.310 10.590 1.00 98.69 90 LEU A CA 1
ATOM 692 C C . LEU A 1 90 ? -2.237 -4.107 10.245 1.00 98.69 90 LEU A C 1
ATOM 694 O O . LEU A 1 90 ? -1.326 -3.575 9.615 1.00 98.69 90 LEU A O 1
ATOM 698 N N . THR A 1 91 ? -2.205 -5.374 10.632 1.00 98.75 91 THR A N 1
ATOM 699 C CA . THR A 1 91 ? -1.104 -6.284 10.317 1.00 98.75 91 THR A CA 1
ATOM 700 C C . THR A 1 91 ? -1.557 -7.283 9.268 1.00 98.75 91 THR A C 1
ATOM 702 O O . THR A 1 91 ? -2.595 -7.920 9.425 1.00 98.75 91 THR A O 1
ATOM 705 N N . LEU A 1 92 ? -0.777 -7.427 8.203 1.00 98.81 92 LEU A N 1
ATOM 706 C CA . LEU A 1 92 ? -0.920 -8.478 7.202 1.00 98.81 92 LEU A CA 1
ATOM 707 C C . LEU A 1 92 ? 0.143 -9.540 7.461 1.00 98.81 92 LEU A C 1
ATOM 709 O O . LEU A 1 92 ? 1.312 -9.195 7.627 1.00 98.81 92 LEU A O 1
ATOM 713 N N . ASN A 1 93 ? -0.240 -10.814 7.462 1.00 98.62 93 ASN A N 1
ATOM 714 C CA . ASN A 1 93 ? 0.688 -11.940 7.568 1.0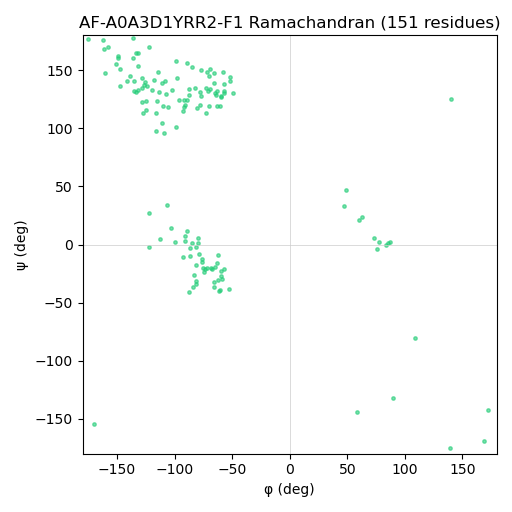0 98.62 93 ASN A CA 1
ATOM 715 C C . ASN A 1 93 ? 0.640 -12.759 6.281 1.00 98.62 93 ASN A C 1
ATOM 717 O O . ASN A 1 93 ? -0.423 -13.252 5.907 1.00 98.62 93 ASN A O 1
ATOM 721 N N . GLY A 1 94 ? 1.788 -12.935 5.640 1.00 97.81 94 GLY A N 1
ATOM 722 C CA . GLY A 1 94 ? 1.936 -13.594 4.348 1.00 97.81 94 GLY A CA 1
ATOM 723 C C . GLY A 1 94 ? 2.965 -12.859 3.497 1.00 97.81 94 GLY A C 1
ATOM 724 O O . GLY A 1 94 ? 2.850 -11.656 3.270 1.00 97.81 94 GLY A O 1
ATOM 725 N N . VAL A 1 95 ? 3.981 -13.581 3.022 1.00 97.19 95 VAL A N 1
ATOM 726 C CA . VAL A 1 95 ? 5.007 -13.003 2.144 1.00 97.19 95 VAL A CA 1
ATOM 727 C C . VAL A 1 95 ? 4.342 -12.456 0.885 1.00 97.19 95 VAL A C 1
ATOM 729 O O . VAL A 1 95 ? 3.622 -13.179 0.204 1.00 97.19 95 VAL A O 1
ATOM 732 N N . GLY A 1 96 ? 4.617 -11.191 0.572 1.00 96.31 96 GLY A N 1
ATOM 733 C CA . GLY A 1 96 ? 4.068 -10.524 -0.606 1.00 96.31 96 GLY A CA 1
ATOM 734 C C . GLY A 1 96 ? 2.663 -9.949 -0.426 1.00 96.31 96 GLY A C 1
ATOM 735 O O . GLY A 1 96 ? 2.181 -9.322 -1.359 1.00 96.31 96 GLY A O 1
ATOM 736 N N . ALA A 1 97 ? 2.029 -10.090 0.744 1.00 98.19 97 ALA A N 1
ATOM 737 C CA . ALA A 1 97 ? 0.811 -9.350 1.066 1.00 98.19 97 ALA A CA 1
ATOM 738 C C . ALA A 1 97 ? 1.136 -7.867 1.297 1.00 98.19 97 ALA A C 1
ATOM 740 O O . ALA A 1 97 ? 2.055 -7.545 2.052 1.00 98.19 97 ALA A O 1
ATOM 741 N N . TYR A 1 98 ? 0.380 -6.963 0.674 1.00 98.00 98 TYR A N 1
ATOM 742 C CA . TYR A 1 98 ? 0.574 -5.518 0.828 1.00 98.00 98 TYR A CA 1
ATOM 743 C C . TYR A 1 98 ? -0.734 -4.739 0.686 1.00 98.00 98 TYR A C 1
ATOM 745 O O . TYR A 1 98 ? -1.696 -5.209 0.088 1.00 98.00 98 TYR A O 1
ATOM 753 N N . ILE A 1 99 ? -0.741 -3.509 1.191 1.00 97.81 99 ILE A N 1
ATOM 754 C CA . ILE A 1 99 ? -1.661 -2.437 0.803 1.00 97.81 99 ILE A CA 1
ATOM 755 C C . ILE A 1 99 ? -0.820 -1.320 0.219 1.00 97.81 99 ILE A C 1
ATOM 757 O O . ILE A 1 99 ? 0.254 -1.023 0.750 1.00 97.81 99 ILE A O 1
ATOM 761 N N . GLY A 1 100 ? -1.301 -0.663 -0.829 1.00 96.19 100 GLY A N 1
ATOM 762 C CA . GLY A 1 100 ? -0.487 0.376 -1.433 1.00 96.19 100 GLY A CA 1
ATOM 763 C C . GLY A 1 100 ? 0.403 -0.222 -2.514 1.00 96.19 100 GLY A C 1
ATOM 764 O O . GLY A 1 100 ? -0.048 -0.997 -3.343 1.00 96.19 100 GLY A O 1
ATOM 765 N N . LEU A 1 101 ? 1.684 0.104 -2.491 1.00 96.25 101 LEU A N 1
ATOM 766 C CA . LEU A 1 101 ? 2.638 -0.390 -3.478 1.00 96.25 101 LEU A CA 1
ATOM 767 C C . LEU A 1 101 ? 3.407 -1.605 -2.938 1.00 96.25 101 LEU A C 1
ATOM 769 O O . LEU A 1 101 ? 3.811 -1.580 -1.772 1.00 96.25 101 LEU A O 1
ATOM 773 N N . PRO A 1 102 ? 3.723 -2.608 -3.780 1.00 95.44 102 PRO A N 1
ATOM 774 C CA . PRO A 1 102 ? 4.445 -3.810 -3.354 1.00 95.44 102 PRO A CA 1
ATOM 775 C C . PRO A 1 102 ? 5.876 -3.521 -2.877 1.00 95.44 102 PRO A C 1
ATOM 777 O O . PRO A 1 102 ? 6.466 -4.329 -2.164 1.00 95.44 102 PRO A O 1
ATOM 780 N N . LYS A 1 103 ? 6.457 -2.365 -3.235 1.00 95.75 103 LYS A N 1
ATOM 781 C CA . LYS A 1 103 ? 7.800 -1.976 -2.781 1.00 95.75 103 LYS A CA 1
ATOM 782 C C . LYS A 1 103 ? 7.868 -1.499 -1.334 1.00 95.75 103 LYS A C 1
ATOM 784 O O . LYS A 1 103 ? 8.972 -1.436 -0.800 1.00 95.75 103 LYS A O 1
ATOM 789 N N . VAL A 1 104 ? 6.764 -1.076 -0.720 1.00 97.44 104 VAL A N 1
ATOM 790 C CA . VAL A 1 104 ? 6.841 -0.356 0.558 1.00 97.44 104 VAL A CA 1
ATOM 791 C C . VAL A 1 104 ? 6.748 -1.340 1.711 1.00 97.44 104 VAL A C 1
ATOM 793 O O . VAL A 1 104 ? 5.737 -2.019 1.874 1.00 97.44 104 VAL A O 1
ATOM 796 N N . ILE A 1 105 ? 7.801 -1.390 2.522 1.00 96.56 105 ILE A N 1
ATOM 797 C CA . ILE A 1 105 ? 7.875 -2.224 3.722 1.00 96.56 105 ILE A CA 1
ATOM 798 C C . ILE A 1 105 ? 8.144 -1.349 4.948 1.00 96.56 105 ILE A C 1
ATOM 800 O O . ILE A 1 105 ? 8.457 -0.163 4.832 1.00 96.56 105 ILE A O 1
ATOM 804 N N . GLU A 1 106 ? 8.031 -1.921 6.146 1.00 94.75 106 GLU A N 1
ATOM 805 C CA . GLU A 1 106 ? 8.304 -1.166 7.366 1.00 94.75 106 GLU A CA 1
ATOM 806 C C . GLU A 1 106 ? 9.776 -0.720 7.413 1.00 94.75 106 GLU A C 1
ATOM 808 O O . GLU A 1 106 ? 10.706 -1.525 7.390 1.00 94.75 106 GLU A O 1
ATOM 813 N N . GLY A 1 107 ? 9.985 0.594 7.459 1.00 96.75 107 GLY A N 1
ATOM 814 C CA . GLY A 1 107 ? 11.300 1.216 7.575 1.00 96.75 107 GLY A CA 1
ATOM 815 C C . GLY A 1 107 ? 12.131 1.264 6.289 1.00 96.75 107 GLY A C 1
ATOM 816 O O . GLY A 1 107 ? 13.257 1.760 6.355 1.00 96.75 107 GLY A O 1
ATOM 817 N N . ALA A 1 108 ? 11.617 0.793 5.145 1.00 96.75 108 ALA A N 1
ATOM 818 C CA . ALA A 1 108 ? 12.345 0.827 3.874 1.00 96.75 108 ALA A CA 1
ATOM 819 C C . ALA A 1 108 ? 11.438 0.764 2.629 1.00 96.75 108 ALA A C 1
ATOM 821 O O . ALA A 1 108 ? 10.249 0.461 2.694 1.00 96.75 108 ALA A O 1
ATOM 822 N N . GLU A 1 109 ? 12.039 0.999 1.464 1.00 96.81 109 GLU A N 1
ATOM 823 C CA . GLU A 1 109 ? 11.492 0.585 0.172 1.00 96.81 109 GLU A CA 1
ATOM 824 C C . GLU A 1 109 ? 12.372 -0.526 -0.405 1.00 96.81 109 GLU A C 1
ATOM 826 O O . GLU A 1 109 ? 13.601 -0.475 -0.319 1.00 96.81 109 GLU A O 1
ATOM 831 N N . LEU A 1 110 ? 11.744 -1.534 -0.997 1.00 96.38 110 LEU A N 1
ATOM 832 C CA . LEU A 1 110 ? 12.417 -2.599 -1.723 1.00 96.38 110 LEU A CA 1
ATOM 833 C C . LEU A 1 110 ? 13.025 -2.043 -3.013 1.00 96.38 110 LEU A C 1
ATOM 835 O O . LEU A 1 110 ? 12.365 -1.315 -3.755 1.00 96.38 110 LEU A O 1
ATOM 839 N N . LEU A 1 111 ? 14.280 -2.408 -3.281 1.00 94.62 111 LEU A N 1
ATOM 840 C CA . LEU A 1 111 ? 15.057 -1.912 -4.427 1.00 94.62 111 LEU A CA 1
ATOM 841 C C . LEU A 1 111 ? 15.558 -3.030 -5.353 1.00 94.62 111 LEU A C 1
ATOM 843 O O . LEU A 1 111 ? 16.206 -2.757 -6.362 1.00 94.62 111 LEU A O 1
ATOM 847 N N . ASP A 1 112 ? 15.287 -4.286 -5.010 1.00 93.69 112 ASP A N 1
ATOM 848 C CA . ASP A 1 112 ? 15.797 -5.468 -5.699 1.00 93.69 112 ASP A CA 1
ATOM 849 C C . ASP A 1 112 ? 14.794 -6.635 -5.601 1.00 93.69 112 ASP A C 1
ATOM 851 O O . ASP A 1 112 ? 13.898 -6.597 -4.747 1.00 93.69 112 ASP A O 1
ATOM 855 N N . PRO A 1 113 ? 14.906 -7.665 -6.466 1.00 90.50 113 PRO A N 1
ATOM 856 C CA . PRO A 1 113 ? 14.021 -8.829 -6.474 1.00 90.50 113 PRO A CA 1
ATOM 857 C C . PRO A 1 113 ? 14.339 -9.901 -5.411 1.00 90.50 113 PRO A C 1
ATOM 859 O O . PRO A 1 113 ? 13.700 -10.951 -5.455 1.00 90.50 113 PRO A O 1
ATOM 862 N N . ASP A 1 114 ? 15.287 -9.699 -4.485 1.00 90.19 114 ASP A N 1
ATOM 863 C CA . ASP A 1 114 ? 15.722 -10.745 -3.546 1.00 90.19 114 ASP A CA 1
ATOM 864 C C . ASP A 1 114 ? 14.554 -11.225 -2.659 1.00 90.19 114 ASP A C 1
ATOM 866 O O . ASP A 1 114 ? 13.984 -10.437 -1.893 1.00 90.19 114 ASP A O 1
ATOM 870 N N . PRO A 1 115 ? 14.187 -12.521 -2.719 1.00 85.00 115 PRO A N 1
ATOM 871 C CA . PRO A 1 115 ? 13.167 -13.088 -1.847 1.00 85.00 115 PRO A CA 1
ATOM 872 C C . PRO A 1 115 ? 13.491 -12.951 -0.354 1.00 85.00 115 PRO A C 1
ATOM 874 O O . PRO A 1 115 ? 12.570 -12.850 0.451 1.00 85.00 115 PRO A O 1
ATOM 877 N N . ALA A 1 116 ? 14.772 -12.924 0.032 1.00 87.94 116 ALA A N 1
ATOM 878 C CA . ALA A 1 116 ? 15.184 -12.783 1.432 1.00 87.94 116 ALA A CA 1
ATOM 879 C C . ALA A 1 116 ? 14.874 -11.393 2.012 1.00 87.94 116 ALA A C 1
ATOM 881 O O . ALA A 1 116 ? 14.781 -11.243 3.229 1.00 87.94 116 ALA A O 1
ATOM 882 N N . SER A 1 117 ? 14.679 -10.392 1.151 1.00 90.50 117 SER A N 1
ATOM 883 C CA . SER A 1 117 ? 14.289 -9.033 1.536 1.00 90.50 117 SER A CA 1
ATOM 884 C C . SER A 1 117 ? 12.782 -8.896 1.780 1.00 90.50 117 SER A C 1
ATOM 886 O O . SER A 1 117 ? 12.313 -7.804 2.098 1.00 90.50 117 SER A O 1
ATOM 888 N N . ARG A 1 118 ? 11.990 -9.962 1.591 1.00 93.44 118 ARG A N 1
ATOM 889 C CA . ARG A 1 118 ? 10.529 -9.914 1.729 1.00 93.44 118 ARG A CA 1
ATOM 890 C C . ARG A 1 118 ? 10.113 -10.258 3.151 1.00 93.44 118 ARG A C 1
ATOM 892 O O . ARG A 1 118 ? 10.410 -11.360 3.610 1.00 93.44 118 ARG A O 1
ATOM 899 N N . PRO A 1 119 ? 9.422 -9.349 3.853 1.00 95.81 119 PRO A N 1
ATOM 900 C CA . PRO A 1 119 ? 8.966 -9.648 5.193 1.00 95.81 119 PRO A CA 1
ATOM 901 C C . PRO A 1 119 ? 7.809 -10.654 5.154 1.00 95.81 119 PRO A C 1
ATOM 903 O O . PRO A 1 119 ? 7.003 -10.672 4.224 1.00 95.81 119 PRO A O 1
ATOM 906 N N . GLU A 1 120 ? 7.721 -11.488 6.189 1.00 96.88 120 GLU A N 1
ATOM 907 C CA . GLU A 1 120 ? 6.596 -12.414 6.384 1.00 96.88 120 GLU A CA 1
ATOM 908 C C . GLU A 1 120 ? 5.335 -11.700 6.896 1.00 96.88 120 GLU A C 1
ATOM 910 O O . GLU A 1 120 ? 4.245 -12.267 6.849 1.00 96.88 120 GLU A O 1
ATOM 915 N N . SER A 1 121 ? 5.475 -10.463 7.383 1.00 97.94 121 SER A N 1
ATOM 916 C CA . SER A 1 121 ? 4.365 -9.619 7.824 1.00 97.94 121 SER A CA 1
ATOM 917 C C . SER A 1 121 ? 4.646 -8.138 7.578 1.00 97.94 121 SER A C 1
ATOM 919 O O . SER A 1 121 ? 5.798 -7.704 7.595 1.00 97.94 121 SER A O 1
ATOM 921 N N . LEU A 1 122 ? 3.591 -7.356 7.367 1.00 98.25 122 LEU A N 1
ATOM 922 C CA . LEU A 1 122 ? 3.647 -5.898 7.274 1.00 98.25 122 LEU A CA 1
ATOM 923 C C . LEU A 1 122 ? 2.620 -5.290 8.215 1.00 98.25 122 LEU A C 1
ATOM 925 O O . LEU A 1 122 ? 1.472 -5.727 8.240 1.00 98.25 122 LEU A O 1
ATOM 929 N N . THR A 1 123 ? 3.024 -4.266 8.965 1.00 98.38 123 THR A N 1
ATOM 930 C CA . THR A 1 123 ? 2.119 -3.520 9.841 1.00 98.38 123 THR A CA 1
ATOM 931 C C . THR A 1 123 ? 1.956 -2.094 9.339 1.00 98.38 123 THR A C 1
ATOM 933 O O . THR A 1 123 ? 2.925 -1.395 9.043 1.00 98.38 123 THR A O 1
ATOM 936 N N . TYR A 1 124 ? 0.702 -1.675 9.252 1.00 98.69 124 TYR A N 1
ATOM 937 C CA . TYR A 1 124 ? 0.268 -0.360 8.822 1.00 98.69 124 TYR A CA 1
ATOM 938 C C . TYR A 1 124 ? -0.393 0.365 9.987 1.00 98.69 124 TYR A C 1
ATOM 940 O O . TYR A 1 124 ? -1.090 -0.246 10.801 1.00 98.69 124 TYR A O 1
ATOM 948 N N . VAL A 1 125 ? -0.263 1.689 10.010 1.00 98.62 125 VAL A N 1
ATOM 949 C CA . VAL A 1 125 ? -1.202 2.522 10.760 1.00 98.62 125 VAL A CA 1
ATOM 950 C C . VAL A 1 125 ? -2.470 2.634 9.924 1.00 98.62 125 VAL A C 1
ATOM 952 O O . VAL A 1 125 ? -2.415 3.113 8.791 1.00 98.62 125 VAL A O 1
ATOM 955 N N . ALA A 1 126 ? -3.598 2.182 10.461 1.00 98.50 126 ALA A N 1
ATOM 956 C CA . ALA A 1 126 ? -4.854 2.111 9.732 1.00 98.50 126 ALA A CA 1
ATOM 957 C C . ALA A 1 126 ? -6.045 2.621 10.552 1.00 98.50 126 ALA A C 1
ATOM 959 O O . ALA A 1 126 ? -6.273 2.211 11.693 1.00 98.50 126 ALA A O 1
ATOM 960 N N . THR A 1 127 ? -6.855 3.483 9.942 1.00 98.31 127 THR A N 1
ATOM 961 C CA . THR A 1 127 ? -8.069 4.038 10.553 1.00 98.31 127 THR A CA 1
ATOM 962 C C . THR A 1 127 ? -9.257 3.829 9.627 1.00 98.31 127 THR A C 1
ATOM 964 O O . THR A 1 127 ? -9.324 4.441 8.557 1.00 98.31 127 THR A O 1
ATOM 967 N N . LEU A 1 128 ? -10.202 2.986 10.050 1.00 97.00 128 LEU A N 1
ATOM 968 C CA . LEU A 1 128 ? -11.488 2.824 9.379 1.00 97.00 128 LEU A CA 1
ATOM 969 C C . LEU A 1 128 ? -12.408 3.994 9.745 1.00 97.00 128 LEU A C 1
ATOM 971 O O . LEU A 1 128 ? -12.537 4.360 10.912 1.00 97.00 128 LEU A O 1
ATOM 975 N N . ARG A 1 129 ? -13.019 4.607 8.738 1.00 95.88 129 ARG A N 1
ATOM 976 C CA . ARG A 1 129 ? -13.958 5.724 8.878 1.00 95.88 129 ARG A CA 1
ATOM 977 C C . ARG A 1 129 ? -15.397 5.213 8.814 1.00 95.88 129 ARG A C 1
ATOM 979 O O . ARG A 1 129 ? -15.670 4.176 8.211 1.00 95.88 129 ARG A O 1
ATOM 986 N N . ASP A 1 130 ? -16.327 5.989 9.371 1.00 94.75 130 ASP A N 1
ATOM 987 C CA . ASP A 1 130 ? -17.763 5.662 9.387 1.00 94.75 130 ASP A CA 1
ATOM 988 C C . ASP A 1 130 ? -18.371 5.501 7.982 1.00 94.75 130 ASP A C 1
ATOM 990 O O . ASP A 1 130 ? -19.349 4.778 7.801 1.00 94.75 130 ASP A O 1
ATOM 994 N N . ASP A 1 131 ? -17.793 6.167 6.980 1.00 93.38 131 ASP A N 1
ATOM 995 C CA . ASP A 1 131 ? -18.201 6.068 5.575 1.00 93.38 131 ASP A CA 1
ATOM 996 C C . ASP A 1 131 ? -17.652 4.815 4.863 1.00 93.38 131 ASP A C 1
ATOM 998 O O . ASP A 1 131 ? -17.923 4.602 3.683 1.00 93.38 131 ASP A O 1
ATOM 1002 N N . GLY A 1 132 ? -16.910 3.964 5.577 1.00 92.44 132 GLY A N 1
ATOM 1003 C CA . GLY A 1 132 ? -16.296 2.751 5.045 1.00 92.44 132 GLY A CA 1
ATOM 1004 C C . GLY A 1 132 ? -14.938 2.971 4.380 1.00 92.44 132 GLY A C 1
ATOM 1005 O O . GLY A 1 132 ? -14.352 1.998 3.908 1.00 92.44 132 GLY A O 1
ATOM 1006 N N . THR A 1 133 ? -14.423 4.202 4.361 1.00 96.19 133 THR A N 1
ATOM 1007 C CA . THR A 1 133 ? -13.075 4.506 3.870 1.00 96.19 133 THR A CA 1
ATOM 1008 C C . THR A 1 133 ? -12.028 4.020 4.867 1.00 96.19 133 THR A C 1
ATOM 1010 O O . THR A 1 133 ? -12.129 4.289 6.066 1.00 96.19 133 THR A O 1
ATOM 1013 N N . LEU A 1 134 ? -10.9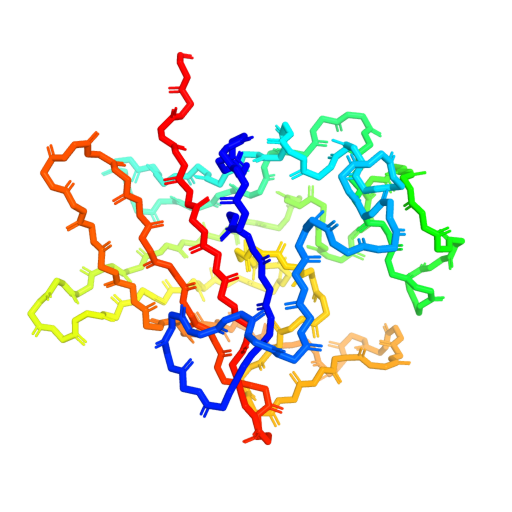77 3.360 4.383 1.00 97.81 134 LEU A N 1
ATOM 1014 C CA . LEU A 1 134 ? -9.820 2.988 5.195 1.00 97.81 134 LEU A CA 1
ATOM 1015 C C . LEU A 1 134 ? -8.640 3.901 4.857 1.00 97.81 134 LEU A C 1
ATOM 1017 O O . LEU A 1 134 ? -8.163 3.924 3.723 1.00 97.81 134 LEU A O 1
ATOM 1021 N N . LEU A 1 135 ? -8.161 4.651 5.847 1.00 98.44 135 LEU A N 1
ATOM 1022 C CA . LEU A 1 135 ? -6.904 5.390 5.741 1.00 98.44 135 LEU A CA 1
ATOM 1023 C C . LEU A 1 135 ? -5.767 4.475 6.166 1.00 98.44 135 LEU A C 1
ATOM 1025 O O . LEU A 1 135 ? -5.848 3.897 7.246 1.00 98.44 135 LEU A O 1
ATOM 1029 N N . VAL A 1 136 ? -4.730 4.358 5.343 1.00 98.50 136 VAL A N 1
ATOM 1030 C CA . VAL A 1 136 ? -3.611 3.438 5.563 1.00 98.50 136 VAL A CA 1
ATOM 1031 C C . VAL A 1 136 ? -2.294 4.176 5.379 1.00 98.50 136 VAL A C 1
ATOM 1033 O O . VAL A 1 136 ? -2.092 4.871 4.384 1.00 98.50 136 VAL A O 1
ATOM 1036 N N . SER A 1 137 ? -1.377 3.994 6.321 1.00 98.81 137 SER A N 1
ATOM 1037 C CA . SER A 1 137 ? -0.043 4.582 6.288 1.00 98.81 137 SER A CA 1
ATOM 1038 C C . SER A 1 137 ? 1.011 3.557 6.675 1.00 98.81 137 SER A C 1
ATOM 1040 O O . SER A 1 137 ? 0.829 2.795 7.622 1.00 98.81 137 SER A O 1
ATOM 1042 N N . ILE A 1 138 ? 2.150 3.583 5.993 1.00 98.69 138 ILE A N 1
ATOM 1043 C CA . ILE A 1 138 ? 3.323 2.776 6.337 1.00 98.69 138 ILE A CA 1
ATOM 1044 C C . ILE A 1 138 ? 4.568 3.657 6.305 1.00 98.69 138 ILE A C 1
ATOM 1046 O O . ILE A 1 138 ? 4.778 4.439 5.374 1.00 98.69 138 ILE A O 1
ATOM 1050 N N . SER A 1 139 ? 5.372 3.571 7.364 1.00 98.06 139 SER A N 1
ATOM 1051 C CA . SER A 1 139 ? 6.653 4.271 7.422 1.00 98.06 139 SER A CA 1
ATOM 1052 C C . SER A 1 139 ? 7.663 3.520 6.575 1.00 98.06 139 SER A C 1
ATOM 1054 O O . SER A 1 139 ? 7.881 2.335 6.804 1.00 98.06 139 SER A O 1
ATOM 1056 N N . PHE A 1 140 ? 8.326 4.219 5.660 1.00 97.25 140 PHE A N 1
ATOM 1057 C CA . PHE A 1 140 ? 9.443 3.672 4.885 1.00 97.25 140 PHE A CA 1
ATOM 1058 C C . PHE A 1 140 ? 10.802 4.169 5.407 1.00 97.25 140 PHE A C 1
ATOM 1060 O O . PHE A 1 140 ? 11.816 4.062 4.723 1.00 97.25 140 PHE A O 1
ATOM 1067 N N . GLY A 1 141 ? 10.825 4.746 6.617 1.00 96.31 141 GLY A N 1
ATOM 1068 C CA . GLY A 1 141 ? 12.011 5.323 7.250 1.00 96.31 141 GLY A CA 1
ATOM 1069 C C . GLY A 1 141 ? 11.950 6.853 7.302 1.00 96.31 141 GLY A C 1
ATOM 1070 O O . GLY A 1 141 ? 11.607 7.401 8.349 1.00 96.31 141 GLY A O 1
ATOM 1071 N N . PRO A 1 142 ? 12.275 7.573 6.211 1.00 96.69 142 PRO A N 1
ATOM 1072 C CA . PRO A 1 142 ? 12.334 9.032 6.221 1.00 96.69 142 PRO A CA 1
ATOM 1073 C C . PRO A 1 142 ? 10.953 9.705 6.182 1.00 96.69 142 PRO A C 1
ATOM 1075 O O . PRO A 1 142 ? 10.875 10.903 6.430 1.00 96.69 142 PRO A O 1
ATOM 1078 N N . GLY A 1 143 ? 9.878 8.967 5.895 1.00 98.12 143 GLY A N 1
ATOM 1079 C CA . GLY A 1 143 ? 8.505 9.465 5.913 1.00 98.12 143 GLY A CA 1
ATOM 1080 C C . GLY A 1 143 ? 7.492 8.335 5.771 1.00 98.12 143 GLY A C 1
ATOM 1081 O O . GLY A 1 143 ? 7.786 7.181 6.087 1.00 98.12 143 GLY A O 1
ATOM 1082 N N . PHE A 1 144 ? 6.309 8.674 5.266 1.00 98.69 144 PHE A N 1
ATOM 1083 C CA . PHE A 1 144 ? 5.184 7.756 5.123 1.00 98.69 144 PHE A CA 1
ATOM 1084 C C . PHE A 1 144 ? 4.698 7.699 3.688 1.00 98.69 144 PHE A C 1
ATOM 1086 O O . PHE A 1 144 ? 4.508 8.742 3.062 1.00 98.69 144 PHE A O 1
ATOM 1093 N N . TRP A 1 145 ? 4.427 6.486 3.221 1.00 98.56 145 TRP A N 1
ATOM 1094 C CA . TRP A 1 145 ? 3.457 6.276 2.157 1.00 98.56 145 TRP A CA 1
ATOM 1095 C C . TRP A 1 145 ? 2.062 6.247 2.773 1.00 98.56 145 TRP A C 1
ATOM 1097 O O . TRP A 1 145 ? 1.847 5.608 3.804 1.00 98.56 145 TRP A O 1
ATOM 1107 N N . ASN A 1 146 ? 1.134 6.958 2.147 1.00 98.62 146 ASN A N 1
ATOM 1108 C CA . ASN A 1 146 ? -0.233 7.143 2.607 1.00 98.62 146 ASN A CA 1
ATOM 1109 C C . ASN A 1 146 ? -1.196 6.754 1.491 1.00 98.62 146 ASN A C 1
ATOM 1111 O O . ASN A 1 146 ? -0.970 7.123 0.339 1.00 98.62 146 ASN A O 1
ATOM 1115 N N . PHE A 1 147 ? -2.258 6.036 1.843 1.00 98.25 147 PHE A N 1
ATOM 1116 C CA . PHE A 1 147 ? -3.269 5.523 0.927 1.00 98.25 147 PHE A CA 1
ATOM 1117 C C . PHE A 1 147 ? -4.667 5.689 1.528 1.00 98.25 147 PHE A C 1
ATOM 1119 O O . PHE A 1 147 ? -4.876 5.545 2.734 1.00 98.25 147 PHE A O 1
ATOM 1126 N N . VAL A 1 148 ? -5.634 5.954 0.662 1.00 97.94 148 VAL A N 1
ATOM 1127 C CA . VAL A 1 148 ? -7.061 6.020 0.959 1.00 97.94 148 VAL A CA 1
ATOM 1128 C C . VAL A 1 148 ? -7.728 4.897 0.177 1.00 97.94 148 VAL A C 1
ATOM 1130 O O . VAL A 1 148 ? -7.758 4.921 -1.056 1.00 97.94 148 VAL A O 1
ATOM 1133 N N . LEU A 1 149 ? -8.258 3.897 0.877 1.00 97.31 149 LEU A N 1
ATOM 1134 C CA . LEU A 1 149 ? -9.038 2.827 0.263 1.00 97.31 149 LEU A CA 1
ATOM 1135 C C . LEU A 1 149 ? -10.520 3.164 0.380 1.00 97.31 149 LEU A C 1
ATOM 1137 O O . LEU A 1 149 ? -11.028 3.367 1.482 1.00 97.31 149 LEU A O 1
ATOM 1141 N N . ALA A 1 150 ? -11.207 3.198 -0.756 1.00 95.44 150 ALA A N 1
ATOM 1142 C CA . ALA A 1 150 ? -12.660 3.148 -0.787 1.00 95.44 150 ALA A CA 1
ATOM 1143 C C . ALA A 1 150 ? -13.113 1.682 -0.747 1.00 95.44 150 ALA A C 1
ATOM 1145 O O . ALA A 1 150 ? -12.389 0.789 -1.195 1.00 95.44 150 ALA A O 1
ATOM 1146 N N . ARG A 1 151 ? -14.310 1.437 -0.215 1.00 92.00 151 ARG A N 1
ATOM 1147 C CA . ARG A 1 151 ? -14.961 0.130 -0.325 1.00 92.00 151 ARG A CA 1
ATOM 1148 C C . ARG A 1 151 ? -15.228 -0.161 -1.809 1.00 92.00 151 ARG A C 1
ATOM 1150 O O . ARG A 1 151 ? -15.741 0.712 -2.499 1.00 92.00 151 ARG A O 1
ATOM 1157 N N . ALA A 1 152 ? -14.871 -1.360 -2.267 1.00 82.94 152 ALA A N 1
ATOM 1158 C CA . ALA A 1 152 ? -15.264 -1.842 -3.588 1.00 82.94 152 ALA A CA 1
ATOM 1159 C C . ALA A 1 152 ? -16.792 -2.032 -3.640 1.00 82.94 152 ALA A C 1
ATOM 1161 O O . ALA A 1 152 ? -17.384 -2.474 -2.647 1.00 82.94 152 ALA A O 1
ATOM 1162 N N . ASP A 1 153 ? -17.405 -1.646 -4.759 1.00 64.19 153 ASP A N 1
ATOM 1163 C CA . ASP A 1 153 ? -18.859 -1.689 -4.979 1.00 64.19 153 ASP A CA 1
ATOM 1164 C C . ASP A 1 153 ? -19.407 -3.113 -5.189 1.00 64.19 153 ASP A C 1
ATOM 1166 O O . ASP A 1 153 ? -18.724 -3.942 -5.833 1.00 64.19 153 ASP A O 1
#

Solvent-accessible surface area (backbone atoms only — not comparable to full-atom values): 8354 Å² total; per-residue (Å²): 57,34,90,56,84,68,25,33,23,26,16,82,42,83,80,31,43,83,78,37,35,41,79,44,95,59,35,57,70,66,47,45,42,44,43,76,35,40,78,46,77,42,98,87,36,39,33,39,46,48,43,83,75,32,21,71,35,50,63,50,80,48,76,62,37,63,35,66,65,52,82,54,56,45,36,81,49,80,27,29,51,49,78,39,75,93,75,28,32,33,35,36,41,21,50,44,61,67,77,86,56,86,43,66,42,81,58,30,67,65,80,60,72,58,72,88,79,54,53,58,55,45,66,29,45,32,48,79,43,98,89,54,35,34,40,39,25,37,45,36,60,90,28,19,46,21,38,34,34,53,70,83,132

Radius of gyration: 14.31 Å; Cα contacts (8 Å, |Δi|>4): 361; chains: 1; bounding box: 35×34×36 Å

Nearest PDB structures (foldseek):
  8err-assembly1_A  TM=2.484E-01  e=2.229E+00  Severe acute respiratory syndrome coronavirus 2
  1wv4-assembly1_A  TM=2.979E-01  e=8.048E+00  Escherichia coli
  8epp-assembly1_B  TM=1.285E-01  e=8.628E-01  Severe acute respiratory syndrome coronavirus 2
  7tm0-assembly1_A  TM=1.120E-01  e=1.594E+00  Severe acute respiratory syndrome coronavirus 2
  8jva-assembly1_F  TM=1.394E-01  e=3.295E+00  Severe acute respiratory syndrome coronavirus 2

pLDDT: mean 95.91, std 3.74, range [64.19, 98.88]

Sequence (153 aa):
ISSEPYSWGVGPTIGSTEWYNDTLDDNRNVRACYFDDEYVFGADGSFMNVLGDETWIEGWQGAEGCGTPIAPFDGSIPATFEYDEANSSLTLNGVGAYIGLPKVIEGAELLDPDPASRPESLTYVATLRDDGTLLVSISFGPGFWNFVLARAD

Secondary structure (DSSP, 8-state):
---STTSEEEESSTT--SSEETTSTTHHHHTGGGSS-EEEE-TTSEEEEE--S-EEE-TTTSSSEEE---TTTTS-S-EEEEEETTTTEEEEESTT--SS-TTEETTEE--S--GGG--SEEEEEEEE-TTS-EEEEEE-SSSEEEEEEPPP-

Mean predicted aligned error: 2.67 Å

Foldseek 3Di:
DDPDFQQWAWDAAASDRPVHGCVPPVNCVQQVLAQPWDWDQDPVQKTFTDRPQWGQDDVQQPPGTIGGDDPPQNRPWIKGWDQDQVQQKIKIFTFNDDDDDSQAAAQAGNDHPDSVPTDRMGMWRWHQDPQRKIWTWHDRNSTIIIHIDDDDD